Protein AF-A0A959TAJ7-F1 (afdb_monomer)

Structure (mmCIF, N/CA/C/O backbone):
data_AF-A0A959TAJ7-F1
#
_entry.id   AF-A0A959TAJ7-F1
#
loop_
_atom_site.group_PDB
_atom_site.id
_atom_site.type_symbol
_atom_site.label_atom_id
_atom_site.label_alt_id
_atom_site.label_comp_id
_atom_site.label_asym_id
_atom_site.label_entity_id
_atom_site.label_seq_id
_atom_site.pdbx_PDB_ins_code
_atom_site.Cartn_x
_atom_site.Cartn_y
_atom_site.Cartn_z
_atom_site.occupancy
_atom_site.B_iso_or_equiv
_atom_site.auth_seq_id
_atom_site.auth_comp_id
_atom_site.auth_asym_id
_atom_si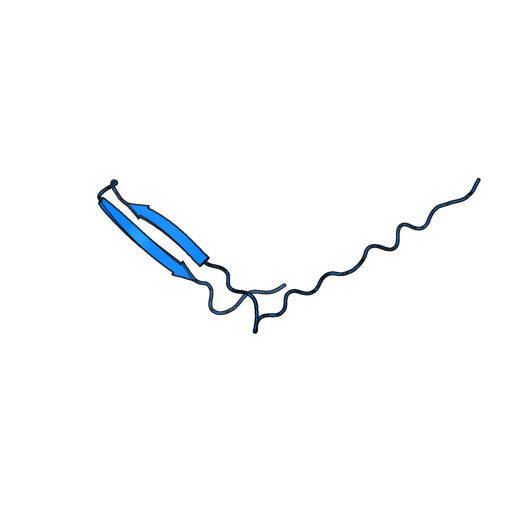te.auth_atom_id
_atom_site.pdbx_PDB_model_num
ATOM 1 N N . MET A 1 1 ? -9.413 3.655 46.558 1.00 49.34 1 MET A N 1
ATOM 2 C CA . MET A 1 1 ? -8.590 3.207 45.417 1.00 49.34 1 MET A CA 1
ATOM 3 C C . MET A 1 1 ? -9.506 3.195 44.214 1.00 49.34 1 MET A C 1
ATOM 5 O O . MET A 1 1 ? -10.418 2.384 44.186 1.00 49.34 1 MET A O 1
ATOM 9 N N . GLU A 1 2 ? -9.352 4.162 43.319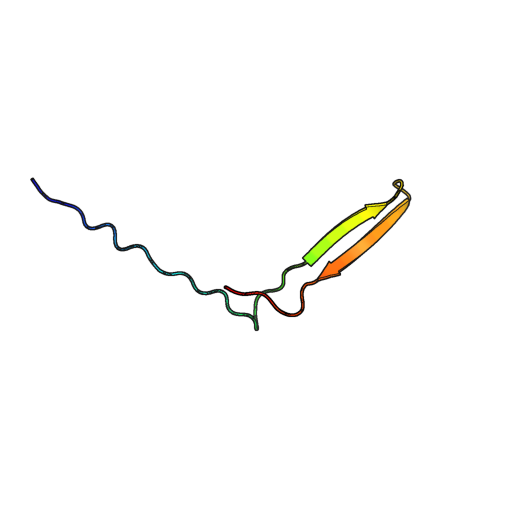 1.00 57.41 2 GLU A N 1
ATOM 10 C CA . GLU A 1 2 ? -10.196 4.306 42.133 1.00 57.41 2 GLU A CA 1
ATOM 11 C C . GLU A 1 2 ? -9.454 3.690 40.947 1.00 57.41 2 GLU A C 1
ATOM 13 O O . GLU A 1 2 ? -8.377 4.142 40.564 1.00 57.41 2 GLU A O 1
ATOM 18 N N . THR A 1 3 ? -9.977 2.580 40.437 1.00 52.50 3 THR A N 1
ATOM 19 C CA . THR A 1 3 ? -9.480 1.903 39.242 1.00 52.50 3 THR A CA 1
ATOM 20 C C . THR A 1 3 ? -10.015 2.640 38.019 1.00 52.50 3 THR A C 1
ATOM 22 O O . THR A 1 3 ? -11.174 2.484 37.647 1.00 52.50 3 THR A O 1
ATOM 25 N N . ALA A 1 4 ? -9.173 3.462 37.393 1.00 62.94 4 ALA A N 1
ATOM 26 C CA . ALA A 1 4 ? -9.491 4.088 36.116 1.00 62.94 4 ALA A CA 1
ATOM 27 C C . ALA A 1 4 ? -9.505 3.020 35.009 1.00 62.94 4 ALA A C 1
ATOM 29 O O . ALA A 1 4 ? -8.462 2.499 34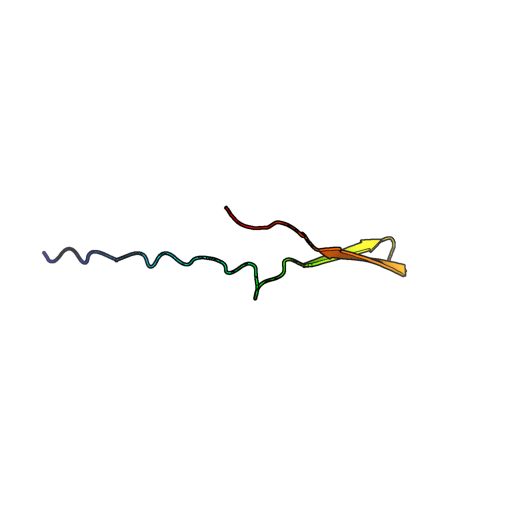.614 1.00 62.94 4 ALA A O 1
ATOM 30 N N . THR A 1 5 ? -10.694 2.675 34.519 1.00 60.59 5 THR A N 1
ATOM 31 C CA . THR A 1 5 ? -10.869 1.803 33.354 1.00 60.59 5 THR A CA 1
ATOM 32 C C . THR A 1 5 ? -10.515 2.595 32.102 1.00 60.59 5 THR A C 1
ATOM 34 O O . THR A 1 5 ? -11.303 3.405 31.616 1.00 60.59 5 THR A O 1
ATOM 37 N N . THR A 1 6 ? -9.312 2.388 31.576 1.00 66.25 6 THR A N 1
ATOM 38 C CA . THR A 1 6 ? -8.883 2.970 30.304 1.00 66.25 6 THR A CA 1
ATOM 39 C C . THR A 1 6 ? -9.672 2.306 29.175 1.00 66.25 6 THR A C 1
ATOM 41 O O . THR A 1 6 ? -9.306 1.239 28.687 1.00 66.25 6 THR A O 1
ATOM 44 N N . THR A 1 7 ? -10.794 2.903 28.772 1.00 75.56 7 THR A N 1
ATOM 45 C CA . THR A 1 7 ? -11.556 2.454 27.602 1.00 75.56 7 THR A CA 1
ATOM 46 C C . THR A 1 7 ? -10.681 2.616 26.363 1.00 75.56 7 THR A C 1
ATOM 48 O O . THR A 1 7 ? -10.465 3.725 25.879 1.00 75.56 7 THR A O 1
ATOM 51 N N . THR A 1 8 ? -10.135 1.512 25.858 1.00 80.12 8 THR A N 1
ATOM 52 C CA . THR A 1 8 ? -9.359 1.515 24.619 1.00 80.12 8 THR A CA 1
ATOM 53 C C . THR A 1 8 ? -10.296 1.775 23.447 1.00 80.12 8 THR A C 1
ATOM 55 O O . THR A 1 8 ? -11.092 0.914 23.068 1.00 80.12 8 THR A O 1
ATOM 58 N N . THR A 1 9 ? -10.204 2.965 22.860 1.00 85.50 9 THR A N 1
ATOM 59 C CA . THR A 1 9 ? -10.900 3.283 21.613 1.00 85.50 9 THR A CA 1
ATOM 60 C C . THR A 1 9 ? -10.431 2.329 20.518 1.00 85.50 9 THR A C 1
ATOM 62 O O . THR A 1 9 ? -9.241 2.269 20.204 1.00 85.50 9 THR A O 1
ATOM 65 N N . LYS A 1 10 ? -11.366 1.570 19.937 1.00 82.38 10 LYS A N 1
ATOM 66 C CA . LYS A 1 10 ? -11.099 0.738 18.761 1.00 82.38 10 LYS A CA 1
ATOM 67 C C . LYS A 1 10 ? -11.136 1.622 17.521 1.00 82.38 10 LYS A C 1
ATOM 69 O O . LYS A 1 10 ? -12.187 2.150 17.173 1.00 82.38 10 LYS A O 1
ATOM 74 N N . TRP A 1 11 ? -9.994 1.763 16.866 1.00 86.50 11 TRP A N 1
ATOM 75 C CA . TRP A 1 11 ? -9.880 2.466 15.594 1.00 86.50 11 TRP A CA 1
ATOM 76 C C . TRP A 1 11 ? -10.018 1.457 14.455 1.00 86.50 11 TRP A C 1
ATOM 78 O O . TRP A 1 11 ? -9.316 0.446 14.443 1.00 86.50 11 TRP A O 1
ATOM 88 N N . ALA A 1 12 ? -10.931 1.719 13.521 1.00 88.19 12 ALA A N 1
ATOM 89 C CA . ALA A 1 12 ? -11.093 0.936 12.301 1.00 88.19 12 ALA A CA 1
ATOM 90 C C . ALA A 1 12 ? -10.520 1.717 11.113 1.00 88.19 12 ALA A C 1
ATOM 92 O O . ALA A 1 12 ? -10.686 2.933 11.033 1.00 88.19 12 ALA A O 1
ATOM 93 N N . ILE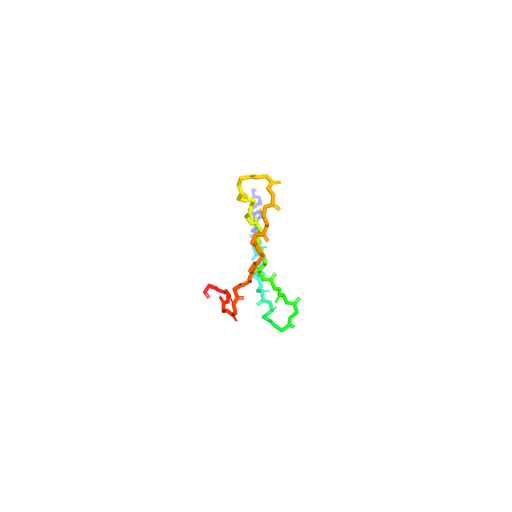 A 1 13 ? -9.841 1.016 10.204 1.00 89.38 13 ILE A N 1
ATOM 94 C CA . ILE A 1 13 ? -9.313 1.602 8.970 1.00 89.38 13 ILE A CA 1
ATOM 95 C C . ILE A 1 13 ? -10.421 1.558 7.921 1.00 89.38 13 ILE A C 1
ATOM 97 O O . ILE A 1 13 ? -10.981 0.493 7.675 1.00 89.38 13 ILE A O 1
ATOM 101 N N . ASP A 1 14 ? -10.717 2.699 7.303 1.00 91.31 14 ASP A N 1
ATOM 102 C CA . ASP A 1 14 ? -11.653 2.789 6.182 1.00 91.31 14 ASP A CA 1
ATOM 103 C C . ASP A 1 14 ? -10.915 2.557 4.850 1.00 91.31 14 ASP A C 1
ATOM 105 O O . ASP A 1 14 ? -10.087 3.395 4.467 1.00 91.31 14 ASP A O 1
ATOM 109 N N . PRO A 1 15 ? -11.204 1.463 4.119 1.00 89.62 15 PRO A N 1
ATOM 110 C CA . PRO A 1 15 ? -10.544 1.163 2.855 1.00 89.62 15 PRO A CA 1
ATOM 111 C C . PRO A 1 15 ? -10.841 2.159 1.727 1.00 89.62 15 PRO A C 1
ATOM 113 O O . PRO A 1 15 ? -10.043 2.260 0.800 1.00 89.62 15 PRO A O 1
ATOM 116 N N . ALA A 1 16 ? -11.961 2.890 1.773 1.00 91.25 16 ALA A N 1
ATOM 117 C CA . ALA A 1 16 ? -12.329 3.837 0.715 1.00 91.25 16 ALA A CA 1
ATOM 118 C C . ALA A 1 16 ? -11.512 5.140 0.769 1.00 91.25 16 ALA A C 1
ATOM 120 O O . ALA A 1 16 ? -11.383 5.832 -0.239 1.00 91.25 16 A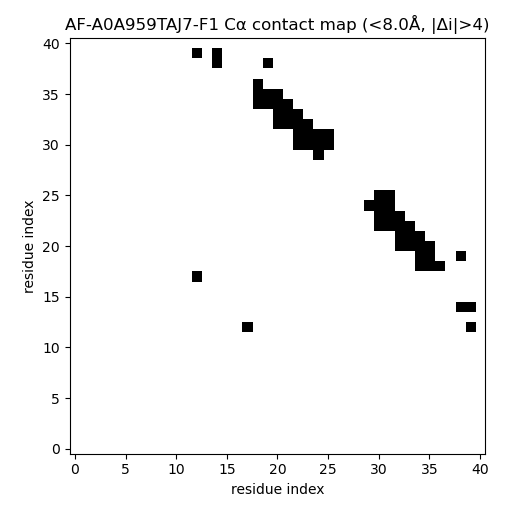LA A O 1
ATOM 121 N N . HIS A 1 17 ? -10.948 5.458 1.937 1.00 93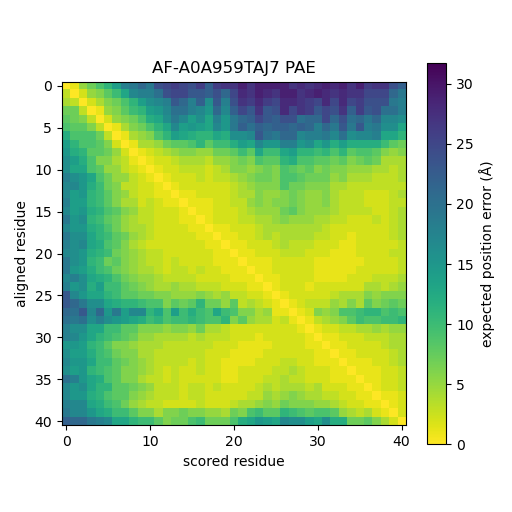.50 17 HIS A N 1
ATOM 122 C CA . HIS A 1 17 ? -10.223 6.707 2.194 1.00 93.50 17 HIS A CA 1
ATOM 123 C C . HIS A 1 17 ? -8.783 6.487 2.667 1.00 93.50 17 HIS A C 1
ATOM 125 O O . HIS A 1 17 ? -8.115 7.425 3.099 1.00 93.50 17 HIS A O 1
ATOM 131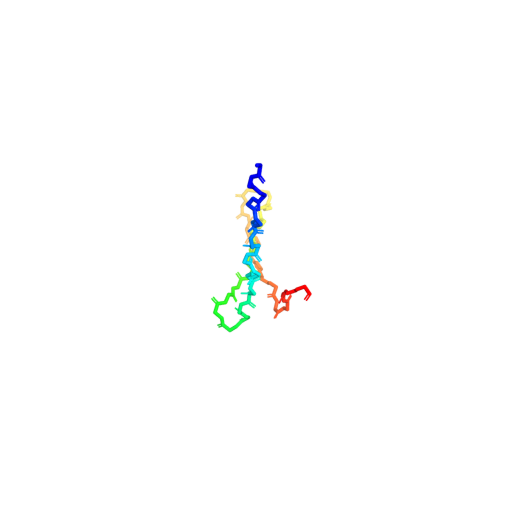 N N . SER A 1 18 ? -8.300 5.251 2.593 1.00 92.69 18 SER A N 1
ATOM 132 C CA . SER A 1 18 ? -6.942 4.884 2.975 1.00 92.69 18 SER A CA 1
ATOM 133 C C . SER A 1 18 ? -6.264 4.187 1.800 1.00 92.69 18 SER A C 1
ATOM 135 O O . SER A 1 18 ? -6.913 3.500 1.021 1.00 92.69 18 SER A O 1
ATOM 137 N N . GLU A 1 19 ? -4.950 4.329 1.666 1.00 94.56 19 GLU A N 1
ATOM 138 C CA . GLU A 1 19 ? -4.163 3.531 0.724 1.00 94.56 19 GLU A CA 1
ATOM 139 C C . GLU A 1 19 ? -2.814 3.191 1.360 1.00 94.56 19 GLU A C 1
ATOM 141 O O . GLU A 1 19 ? -2.205 4.025 2.033 1.00 94.56 19 GLU A O 1
ATOM 146 N N . VAL A 1 20 ? -2.331 1.966 1.138 1.00 95.50 20 VAL A N 1
ATOM 147 C CA . VAL A 1 20 ? -1.007 1.533 1.596 1.00 95.50 20 VAL A CA 1
ATOM 148 C C . VAL A 1 20 ? -0.058 1.484 0.404 1.00 95.50 20 VAL A C 1
ATOM 150 O O . VAL A 1 20 ? -0.107 0.557 -0.406 1.00 95.50 20 VAL A O 1
ATOM 153 N N . GLN A 1 21 ? 0.816 2.484 0.308 1.00 97.19 21 GLN A N 1
ATOM 154 C CA . GLN A 1 21 ? 1.818 2.607 -0.750 1.00 97.19 21 GLN A CA 1
ATOM 155 C C . GLN A 1 21 ? 3.214 2.228 -0.245 1.00 97.19 21 GLN A C 1
ATOM 157 O O . GLN A 1 21 ? 3.562 2.462 0.912 1.00 97.19 21 GLN A O 1
ATOM 162 N N . PHE A 1 22 ? 4.045 1.687 -1.132 1.00 96.88 22 PHE A N 1
ATOM 163 C CA . PHE A 1 22 ? 5.454 1.430 -0.863 1.00 96.88 22 PHE A CA 1
ATOM 164 C C . PHE A 1 22 ? 6.333 1.877 -2.027 1.00 96.88 22 PHE A C 1
ATOM 166 O O . PHE A 1 22 ? 5.910 1.976 -3.182 1.00 96.88 22 PHE A O 1
ATOM 173 N N . LYS A 1 23 ? 7.599 2.135 -1.706 1.00 96.62 23 LYS A N 1
ATOM 174 C CA . LYS A 1 23 ? 8.598 2.566 -2.673 1.00 96.62 23 LYS A CA 1
ATOM 175 C C . LYS A 1 23 ? 9.935 1.905 -2.370 1.00 96.62 23 LYS A C 1
ATOM 177 O O . LYS A 1 23 ? 10.454 2.039 -1.265 1.00 96.62 23 LYS A O 1
ATOM 182 N N . VAL A 1 24 ? 10.503 1.224 -3.359 1.00 96.56 24 VAL A N 1
ATOM 183 C CA . VAL A 1 24 ? 11.800 0.546 -3.251 1.00 96.56 24 VAL A CA 1
ATOM 184 C C . VAL A 1 24 ? 12.766 1.154 -4.255 1.00 96.56 24 VAL A C 1
ATOM 186 O O . VAL A 1 24 ? 12.475 1.229 -5.449 1.00 96.56 24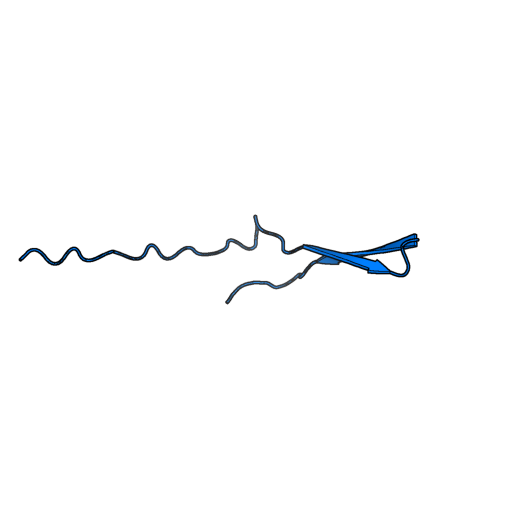 VAL A O 1
ATOM 189 N N . LYS A 1 25 ? 13.933 1.587 -3.771 1.00 95.88 25 LYS A N 1
ATOM 190 C CA . LYS A 1 25 ? 15.034 2.025 -4.634 1.00 95.88 25 LYS A CA 1
ATOM 191 C C . LYS A 1 25 ? 15.832 0.810 -5.099 1.00 95.88 25 LYS A C 1
ATOM 193 O O . LYS A 1 25 ? 16.192 -0.033 -4.284 1.00 95.88 25 LYS A O 1
ATOM 198 N N . HIS A 1 26 ? 16.162 0.764 -6.383 1.00 93.44 26 HIS A N 1
ATOM 199 C CA . HIS A 1 26 ? 16.975 -0.287 -6.982 1.00 93.44 26 HIS A CA 1
ATOM 200 C C . HIS A 1 26 ? 18.165 0.332 -7.734 1.00 93.44 26 HIS A C 1
ATOM 202 O O . HIS A 1 26 ? 17.997 1.102 -8.688 1.00 93.44 26 HIS A O 1
ATOM 208 N N . LEU A 1 27 ? 19.367 0.031 -7.217 1.00 90.75 27 LEU A N 1
ATOM 209 C CA . LEU A 1 27 ? 20.679 0.508 -7.683 1.00 90.75 27 LEU A CA 1
ATOM 210 C C . LEU A 1 27 ? 20.775 2.035 -7.879 1.00 90.75 27 LEU A C 1
ATOM 212 O O . LEU A 1 27 ? 21.423 2.508 -8.802 1.00 90.75 27 LEU A O 1
ATOM 216 N N . MET A 1 28 ? 20.109 2.814 -7.017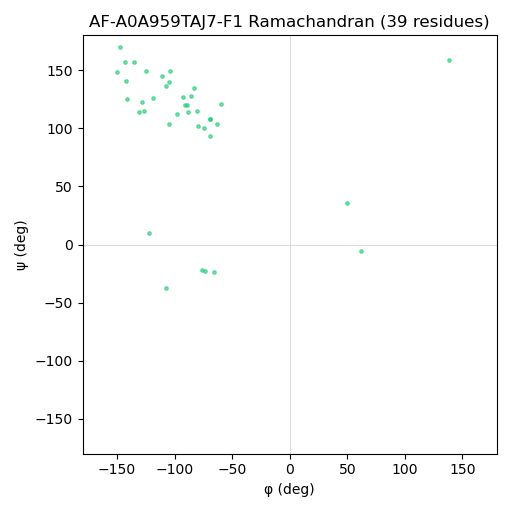 1.00 84.75 28 MET A N 1
ATOM 217 C CA . MET A 1 28 ? 20.081 4.295 -7.009 1.00 84.75 28 MET A CA 1
ATOM 218 C C . MET A 1 28 ? 19.503 4.993 -8.254 1.00 84.75 28 MET A C 1
ATOM 220 O O . MET A 1 28 ? 19.330 6.207 -8.229 1.00 84.75 28 MET A O 1
ATOM 224 N N . ILE A 1 29 ? 19.160 4.252 -9.306 1.00 89.19 29 ILE A N 1
ATOM 225 C CA . ILE A 1 29 ? 18.697 4.805 -10.588 1.00 89.19 29 ILE A CA 1
ATOM 226 C C . ILE A 1 29 ? 17.199 4.579 -10.769 1.00 89.19 29 ILE A C 1
ATOM 228 O O . ILE A 1 29 ? 16.485 5.433 -11.288 1.00 89.19 29 ILE A O 1
ATOM 232 N N . SER A 1 30 ? 16.709 3.427 -10.315 1.00 94.75 30 SER A N 1
ATOM 233 C CA . SER A 1 30 ? 15.318 3.035 -10.499 1.00 94.75 30 SER A CA 1
ATOM 234 C C . SER A 1 30 ? 14.574 3.030 -9.174 1.00 94.75 30 SER A C 1
ATOM 236 O O . SER A 1 30 ? 15.129 2.745 -8.111 1.00 94.75 30 SER A O 1
ATOM 238 N N . THR A 1 31 ? 13.301 3.398 -9.234 1.00 96.06 31 THR A N 1
ATOM 239 C CA . THR A 1 31 ? 12.414 3.409 -8.077 1.00 96.06 31 THR A CA 1
ATOM 240 C C . THR A 1 31 ? 11.136 2.686 -8.452 1.00 96.06 31 THR A C 1
ATOM 242 O O . THR A 1 31 ? 10.381 3.152 -9.302 1.00 96.06 31 THR A O 1
ATOM 245 N N . VAL A 1 32 ? 10.897 1.551 -7.805 1.00 95.56 32 VAL A N 1
ATOM 246 C CA . VAL A 1 32 ? 9.663 0.786 -7.962 1.00 95.56 32 VAL A CA 1
ATOM 247 C C . VAL A 1 32 ? 8.665 1.311 -6.943 1.00 95.56 32 VAL A C 1
ATOM 249 O O . VAL A 1 32 ? 8.935 1.284 -5.743 1.00 95.56 32 VAL A O 1
ATOM 252 N N . THR A 1 33 ? 7.534 1.817 -7.425 1.00 97.06 33 THR A N 1
ATOM 253 C CA . THR A 1 33 ? 6.411 2.238 -6.578 1.00 97.06 33 THR A CA 1
ATOM 254 C C . THR A 1 33 ? 5.290 1.221 -6.734 1.00 97.06 33 THR A C 1
ATOM 256 O O . THR A 1 33 ? 5.008 0.792 -7.852 1.00 97.06 33 THR A O 1
ATOM 259 N N . GLY A 1 34 ? 4.665 0.834 -5.629 1.00 96.75 34 GLY A N 1
ATOM 260 C CA . GLY A 1 34 ? 3.521 -0.069 -5.629 1.00 96.75 34 GLY A CA 1
ATOM 261 C C . GLY A 1 34 ? 2.555 0.255 -4.498 1.00 96.75 34 GLY A C 1
ATOM 262 O O . GLY A 1 34 ? 2.864 1.056 -3.616 1.00 96.75 34 GLY A O 1
ATOM 263 N N . SER A 1 35 ? 1.385 -0.374 -4.526 1.00 96.81 35 SER A N 1
ATOM 264 C CA . SER A 1 35 ? 0.392 -0.274 -3.460 1.00 96.81 35 SER A CA 1
ATOM 265 C C . SER A 1 35 ? -0.331 -1.599 -3.236 1.00 96.81 35 SER A C 1
ATOM 267 O O . SER A 1 35 ? -0.358 -2.473 -4.109 1.00 96.81 35 SER A O 1
ATOM 269 N N . PHE A 1 36 ? -0.887 -1.768 -2.037 1.00 95.38 36 PHE A N 1
ATOM 270 C CA . PHE A 1 36 ? -1.711 -2.922 -1.694 1.00 95.38 36 PHE A CA 1
ATOM 271 C C . PHE A 1 36 ? -3.178 -2.620 -1.998 1.00 95.38 36 PHE A C 1
ATOM 273 O O . PHE A 1 36 ? -3.763 -1.710 -1.420 1.00 95.38 36 PHE A O 1
ATOM 280 N N . LYS A 1 37 ? -3.786 -3.419 -2.882 1.00 92.38 37 LYS A N 1
ATOM 281 C CA . LYS A 1 37 ? -5.209 -3.290 -3.250 1.00 92.38 37 LYS A CA 1
ATOM 282 C C . LYS A 1 37 ? -6.170 -3.774 -2.161 1.00 92.38 37 LYS A C 1
ATOM 284 O O . LYS A 1 37 ? -7.326 -3.377 -2.150 1.00 92.38 37 LYS A O 1
ATOM 289 N N . GLN A 1 38 ? -5.694 -4.647 -1.280 1.00 92.06 38 GLN A N 1
ATOM 290 C CA . GLN A 1 38 ? -6.444 -5.200 -0.160 1.00 92.06 38 GLN A CA 1
ATOM 291 C C . GLN A 1 38 ? -5.605 -4.987 1.101 1.00 92.06 38 GLN A C 1
ATOM 293 O O . GLN A 1 38 ? -4.457 -5.430 1.152 1.00 92.06 38 GLN A O 1
ATOM 298 N N . PHE A 1 39 ? -6.162 -4.300 2.094 1.00 91.31 39 PHE A N 1
ATOM 299 C CA . PHE A 1 39 ? -5.520 -4.042 3.382 1.00 91.31 39 PHE A CA 1
ATOM 300 C C . PHE A 1 39 ? -6.591 -3.937 4.479 1.00 91.31 39 PHE A C 1
ATOM 302 O O . PHE A 1 39 ? -7.726 -3.547 4.209 1.00 91.31 39 PHE A O 1
ATOM 309 N N . GLY A 1 40 ? -6.242 -4.336 5.701 1.00 83.88 40 GLY A N 1
ATOM 310 C CA . GLY A 1 40 ? -7.183 -4.537 6.809 1.00 83.88 40 GLY A CA 1
ATOM 311 C C . GLY A 1 40 ? -6.840 -5.812 7.585 1.00 83.88 40 GLY A C 1
ATOM 312 O O . GLY A 1 40 ? -6.116 -6.658 7.059 1.00 83.88 40 GLY A O 1
ATOM 313 N N . ALA A 1 41 ? -7.300 -5.907 8.835 1.00 71.88 41 ALA A N 1
ATOM 314 C CA . ALA A 1 41 ? -7.081 -7.050 9.729 1.00 71.88 41 ALA A CA 1
ATOM 315 C C . ALA A 1 41 ? -8.300 -7.978 9.762 1.00 71.88 41 ALA A C 1
ATOM 317 O O . ALA A 1 41 ? -9.430 -7.441 9.714 1.00 71.88 41 ALA A O 1
#

Radius of gyration: 19.04 Å; Cα contacts (8 Å, |Δi|>4): 29; chains: 1; bounding box: 33×14×56 Å

Secondary structure (DSSP, 8-state):
--------------TTS--EEEEEEETTTEEEEEEESS---

Foldseek 3Di:
DDDDDPPDDDDFDDLVPDWAKDWDDDPNPDIDIDTDNDDGD

Mean predicted aligned error: 7.68 Å

Solvent-accessible surface area (backbone atoms only — not comparable to full-atom values): 3117 Å² total; per-residue (Å²): 137,85,83,81,79,80,78,77,80,84,83,81,86,56,70,93,83,52,82,54,71,50,76,47,77,48,92,88,77,45,71,53,71,52,68,56,95,75,80,86,133

Sequence (41 aa):
METATTTTTKWAIDPAHSEVQFKVKHLMISTVTGSFKQFGA

pLDDT: mean 86.1, std 13.1, range [49.34, 97.19]